Protein AF-A0A931M8P7-F1 (afdb_monomer_lite)

Secondary structure (DSSP, 8-state):
---EETTEE-SPPPPS--PPP--SS-HHHHHHHHTTTS-----GGGTT--------------

pLDDT: mean 77.95, std 15.77, range [46.5, 97.44]

Sequence (62 aa):
LRFLENGQDVGKGAPMACAMVYWGDNYLKFYEVFIEHGAVVDISNLMGEHIERDRKTLKLFQ

Foldseek 3Di:
DADDDVNHRPVDDDPPDDDDDDDDPCLVVVCVPCVVVHDDDDPVVCVPPDPDDPPPPPPDDD

Radius of gyration: 17.35 Å; chains: 1; bounding box: 29×42×35 Å

Structure (mmCIF, N/CA/C/O backbone):
data_AF-A0A931M8P7-F1
#
_entry.id   AF-A0A931M8P7-F1
#
loop_
_atom_site.group_PDB
_atom_site.id
_atom_site.type_symbol
_atom_site.label_atom_id
_atom_site.label_alt_id
_atom_site.label_comp_id
_atom_site.label_asym_id
_atom_site.label_entity_id
_atom_site.label_seq_id
_atom_site.pdbx_PDB_ins_code
_atom_site.Cartn_x
_atom_site.Cartn_y
_atom_site.Cartn_z
_atom_site.occupancy
_atom_site.B_iso_or_equiv
_atom_site.auth_seq_id
_atom_site.auth_comp_id
_atom_site.auth_asym_id
_atom_site.auth_atom_id
_atom_site.pdbx_PDB_model_num
ATOM 1 N N . LEU A 1 1 ? 11.962 -10.997 -9.213 1.00 54.06 1 LEU A N 1
ATOM 2 C CA . LEU A 1 1 ? 10.706 -11.114 -9.990 1.00 54.06 1 LEU A CA 1
ATOM 3 C C . LEU A 1 1 ? 11.059 -11.207 -11.471 1.00 54.06 1 LEU A C 1
ATOM 5 O O . LEU A 1 1 ? 11.882 -10.416 -11.914 1.00 54.06 1 LEU A O 1
ATOM 9 N N . ARG A 1 2 ? 10.515 -12.189 -12.200 1.00 57.09 2 ARG A N 1
ATOM 10 C CA . ARG A 1 2 ? 10.678 -12.338 -13.659 1.00 57.09 2 ARG A CA 1
ATOM 11 C C . ARG A 1 2 ? 9.347 -12.002 -14.324 1.00 57.09 2 ARG A C 1
ATOM 13 O O . ARG A 1 2 ? 8.314 -12.462 -13.846 1.00 57.09 2 ARG A O 1
ATOM 20 N N . PHE A 1 3 ? 9.369 -11.171 -15.360 1.00 61.00 3 PHE A N 1
ATOM 21 C CA . PHE A 1 3 ? 8.167 -10.794 -16.096 1.00 61.00 3 PHE A CA 1
ATOM 22 C C . PHE A 1 3 ? 7.933 -11.815 -17.204 1.00 61.00 3 PHE A C 1
ATOM 24 O O . PHE A 1 3 ? 8.798 -12.014 -18.053 1.00 61.00 3 PHE A O 1
ATOM 31 N N . LEU A 1 4 ? 6.790 -12.493 -17.150 1.00 71.88 4 LEU A N 1
ATOM 32 C CA . LEU A 1 4 ? 6.441 -13.534 -18.106 1.00 71.88 4 LEU A CA 1
ATOM 33 C C . LEU A 1 4 ? 5.303 -13.034 -18.994 1.00 71.88 4 LEU A C 1
ATOM 35 O O . LEU A 1 4 ? 4.222 -12.729 -18.494 1.00 71.88 4 LEU A O 1
ATOM 39 N N . GLU A 1 5 ? 5.522 -12.996 -20.306 1.00 68.25 5 GLU A N 1
ATOM 40 C CA . GLU A 1 5 ? 4.447 -12.816 -21.286 1.00 68.25 5 GLU A CA 1
ATOM 41 C C . GLU A 1 5 ? 4.009 -14.214 -21.745 1.00 68.25 5 GLU A C 1
ATOM 43 O O . GLU A 1 5 ? 4.827 -15.001 -22.220 1.00 68.25 5 GLU A O 1
ATOM 48 N N . ASN A 1 6 ? 2.735 -14.570 -21.542 1.00 81.69 6 ASN A N 1
ATOM 49 C CA . ASN A 1 6 ? 2.201 -15.913 -21.835 1.00 81.69 6 ASN A CA 1
ATOM 50 C C . ASN A 1 6 ? 3.006 -17.069 -21.197 1.00 81.69 6 ASN A C 1
ATOM 5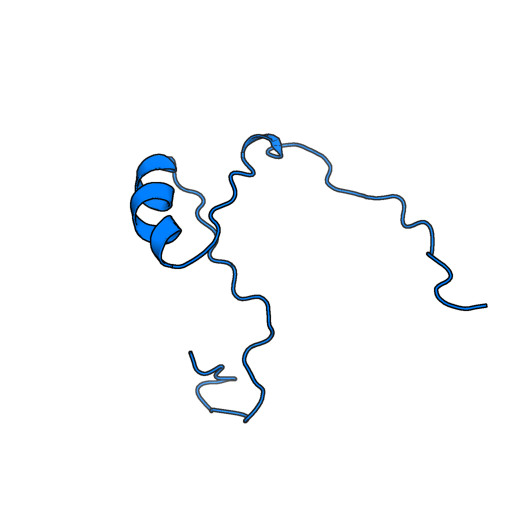2 O O . ASN A 1 6 ? 3.146 -18.142 -21.782 1.00 81.69 6 ASN A O 1
ATOM 56 N N . GLY A 1 7 ? 3.564 -16.848 -20.002 1.00 80.81 7 GLY A N 1
ATOM 57 C CA . GLY A 1 7 ? 4.363 -17.848 -19.284 1.00 80.81 7 GLY A CA 1
ATOM 58 C C . GLY A 1 7 ? 5.817 -17.988 -19.756 1.00 80.81 7 GLY A C 1
ATOM 59 O O . GLY A 1 7 ? 6.535 -18.821 -19.209 1.00 80.81 7 GLY A O 1
ATOM 60 N N . GLN A 1 8 ? 6.274 -17.181 -20.719 1.00 80.44 8 GLN A N 1
ATOM 61 C CA . GLN A 1 8 ? 7.658 -17.187 -21.200 1.00 80.44 8 GLN A CA 1
ATOM 62 C C . GLN A 1 8 ? 8.418 -15.944 -20.734 1.00 80.44 8 GLN A C 1
ATOM 64 O O . GLN A 1 8 ? 7.899 -14.828 -20.774 1.00 80.44 8 GLN A O 1
ATOM 69 N N . ASP A 1 9 ? 9.662 -16.143 -20.295 1.00 79.00 9 ASP A N 1
ATOM 70 C CA . ASP A 1 9 ? 10.585 -15.054 -19.972 1.00 79.00 9 ASP A CA 1
ATOM 71 C C . ASP A 1 9 ? 11.071 -14.430 -21.282 1.00 79.00 9 ASP A C 1
ATOM 73 O O . ASP A 1 9 ? 11.865 -15.014 -22.017 1.00 79.00 9 ASP A O 1
ATOM 77 N N . VAL A 1 10 ? 10.531 -13.259 -21.607 1.00 84.25 10 VAL A N 1
ATOM 78 C CA . VAL A 1 10 ? 10.809 -12.549 -22.864 1.00 84.25 10 VAL A CA 1
ATOM 79 C C . VAL A 1 10 ? 12.050 -11.655 -22.783 1.00 84.25 10 VAL A C 1
ATOM 81 O O . VAL A 1 10 ? 12.298 -10.865 -23.692 1.00 84.25 10 VAL A O 1
ATOM 84 N N . GLY A 1 11 ? 12.817 -11.709 -21.687 1.00 71.19 11 GLY A N 1
ATOM 85 C CA . GLY A 1 11 ? 14.025 -10.897 -21.508 1.00 71.19 11 GLY A CA 1
ATOM 86 C C . GLY A 1 11 ? 13.763 -9.394 -21.354 1.00 71.19 11 GLY A C 1
ATOM 87 O O . GLY A 1 11 ? 14.704 -8.610 -21.228 1.00 71.19 11 GLY A O 1
ATOM 88 N N . LYS A 1 12 ? 12.494 -8.970 -21.324 1.00 66.69 12 LYS A N 1
ATOM 89 C CA . LYS A 1 12 ? 12.113 -7.635 -20.872 1.00 66.69 12 LYS A CA 1
ATOM 90 C C . LYS A 1 12 ? 12.217 -7.631 -19.353 1.00 66.69 12 LYS A C 1
ATOM 92 O O . LYS A 1 12 ? 11.552 -8.419 -18.681 1.00 66.69 12 LYS A O 1
ATOM 97 N N . GLY A 1 13 ? 13.048 -6.744 -18.801 1.00 56.19 13 GLY A N 1
ATOM 98 C CA . GLY A 1 13 ? 12.963 -6.433 -17.376 1.00 56.19 13 GLY A CA 1
ATOM 99 C C . GLY A 1 13 ? 11.511 -6.095 -17.042 1.00 56.19 13 GLY A C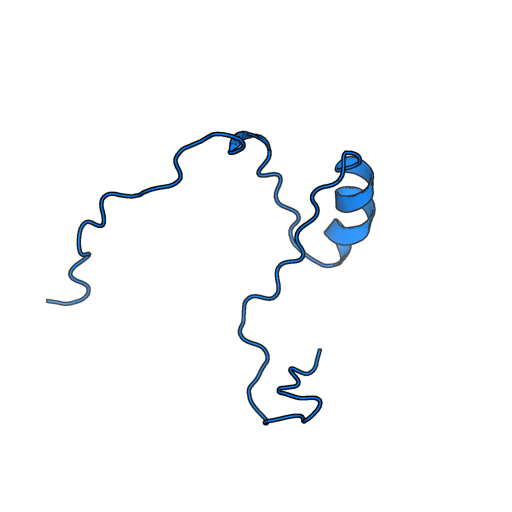 1
ATOM 100 O O . GLY A 1 13 ? 10.839 -5.455 -17.854 1.00 56.19 13 GLY A O 1
ATOM 101 N N . ALA A 1 14 ? 11.008 -6.560 -15.893 1.00 57.75 14 ALA A N 1
ATOM 102 C CA . ALA A 1 14 ? 9.671 -6.169 -15.459 1.00 57.75 14 ALA A CA 1
ATOM 103 C C . ALA A 1 14 ? 9.587 -4.637 -15.550 1.00 57.75 14 ALA A C 1
ATOM 105 O O . ALA A 1 14 ? 10.515 -3.982 -15.057 1.00 57.75 14 ALA A O 1
ATOM 106 N N . PRO A 1 15 ? 8.568 -4.061 -16.224 1.00 56.28 15 PRO A N 1
ATOM 107 C CA . PRO A 1 15 ? 8.428 -2.614 -16.262 1.00 56.28 15 PRO A CA 1
ATOM 108 C C . PRO A 1 15 ? 8.536 -2.120 -14.822 1.00 56.28 15 PRO A C 1
ATOM 110 O O . PRO A 1 15 ? 7.981 -2.745 -13.918 1.00 56.28 15 PRO A O 1
ATOM 113 N N . MET A 1 16 ? 9.339 -1.077 -14.609 1.00 54.12 16 MET A N 1
ATOM 114 C CA . MET A 1 16 ? 9.634 -0.467 -13.309 1.00 54.12 16 MET A CA 1
ATOM 115 C C . MET A 1 16 ? 8.351 0.149 -12.714 1.00 54.12 16 MET A C 1
ATOM 117 O O . MET A 1 16 ? 8.204 1.362 -12.667 1.00 54.12 16 MET A O 1
ATOM 121 N N . ALA A 1 17 ? 7.368 -0.690 -12.388 1.00 54.41 17 ALA A N 1
ATOM 122 C CA . ALA A 1 17 ? 6.002 -0.341 -12.017 1.00 54.41 17 ALA A CA 1
ATOM 123 C C . ALA A 1 17 ? 5.201 -1.610 -11.648 1.00 54.41 17 ALA A C 1
ATOM 125 O O . ALA A 1 17 ? 4.135 -1.861 -12.202 1.00 54.41 17 ALA A O 1
ATOM 126 N N . CYS A 1 18 ? 5.687 -2.449 -10.731 1.00 67.50 18 CYS A N 1
ATOM 127 C CA . CYS A 1 18 ? 4.797 -3.395 -10.052 1.00 67.50 18 CYS A CA 1
ATOM 128 C C . CYS A 1 18 ? 4.384 -2.786 -8.709 1.00 67.50 18 CYS A C 1
ATOM 130 O O . CYS A 1 18 ? 5.093 -2.915 -7.715 1.00 67.50 18 CYS A O 1
ATOM 132 N N . ALA A 1 19 ? 3.256 -2.075 -8.704 1.00 77.94 19 ALA A N 1
ATOM 133 C CA . ALA A 1 19 ? 2.564 -1.706 -7.475 1.00 77.94 19 ALA A CA 1
ATOM 134 C C . ALA A 1 19 ? 1.553 -2.804 -7.137 1.00 77.94 19 ALA A C 1
ATOM 136 O O . ALA A 1 19 ? 0.849 -3.307 -8.014 1.00 77.94 19 ALA A O 1
ATOM 137 N N . MET A 1 20 ? 1.488 -3.179 -5.865 1.00 84.56 20 MET A N 1
ATOM 138 C CA . MET A 1 20 ? 0.431 -4.038 -5.350 1.00 84.56 20 MET A CA 1
ATOM 139 C C . MET A 1 20 ? -0.725 -3.150 -4.905 1.00 84.56 20 MET A C 1
ATOM 141 O O . MET A 1 20 ? -0.513 -2.213 -4.140 1.00 84.56 20 MET A O 1
ATOM 145 N N . VAL A 1 21 ? -1.931 -3.430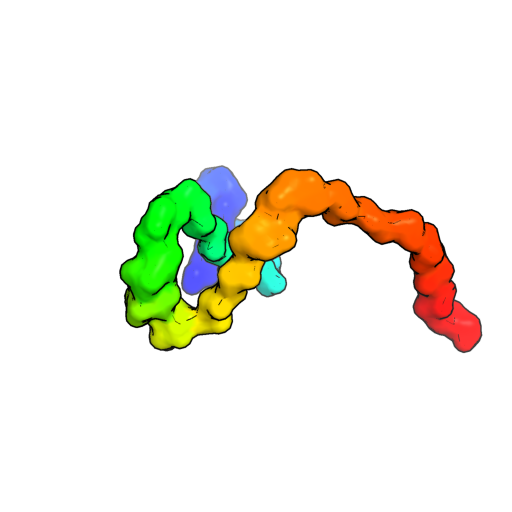 -5.394 1.00 88.50 21 VAL A N 1
ATOM 146 C CA . VAL A 1 21 ? -3.133 -2.674 -5.025 1.00 88.50 21 VAL A CA 1
ATOM 147 C C . VAL A 1 21 ? -3.947 -3.507 -4.045 1.00 88.50 21 VAL A C 1
ATOM 149 O O . VAL A 1 21 ? -4.246 -4.668 -4.320 1.00 88.50 21 VAL A O 1
ATOM 152 N N . TYR A 1 22 ? -4.303 -2.909 -2.912 1.00 92.00 22 TYR A N 1
ATOM 153 C CA . TYR A 1 22 ? -5.170 -3.501 -1.900 1.00 92.00 22 TYR A CA 1
ATOM 154 C C . TYR A 1 22 ? -6.462 -2.687 -1.803 1.00 92.00 22 TYR A C 1
ATOM 156 O O . TYR A 1 22 ? -6.418 -1.479 -1.600 1.00 92.00 22 TYR A O 1
ATOM 164 N N . TRP A 1 23 ? -7.604 -3.352 -1.974 1.00 88.25 23 TRP A N 1
ATOM 165 C CA . TRP A 1 23 ? -8.952 -2.757 -1.961 1.00 88.25 23 TRP A CA 1
ATOM 166 C C . TRP A 1 23 ? -9.826 -3.306 -0.822 1.00 88.25 23 TRP A C 1
ATOM 168 O O . TRP A 1 23 ? -11.051 -3.224 -0.878 1.00 88.25 23 TRP A O 1
ATOM 178 N N . GLY A 1 24 ? -9.206 -3.938 0.177 1.00 89.94 24 GLY A N 1
ATOM 179 C CA . GLY A 1 24 ? -9.902 -4.415 1.367 1.00 89.94 24 GLY A CA 1
ATOM 180 C C . GLY A 1 24 ? -10.015 -3.340 2.447 1.00 89.94 24 GLY A C 1
ATOM 181 O O . GLY A 1 24 ? -9.428 -2.265 2.368 1.00 89.94 24 GLY A O 1
ATOM 182 N N . ASP A 1 25 ? -10.754 -3.671 3.492 1.00 92.56 25 ASP A N 1
ATOM 183 C CA . ASP A 1 25 ? -11.056 -2.842 4.657 1.00 92.56 25 ASP A CA 1
ATOM 184 C C . ASP A 1 25 ? -9.956 -2.860 5.734 1.00 92.56 25 ASP A C 1
ATOM 186 O O . ASP A 1 25 ? -9.955 -2.026 6.638 1.00 92.56 25 ASP A O 1
ATOM 190 N N . ASN A 1 26 ? -8.974 -3.762 5.633 1.00 94.25 26 ASN A N 1
ATOM 191 C CA . ASN A 1 26 ? -7.884 -3.886 6.602 1.00 94.25 26 ASN A CA 1
ATOM 192 C C . ASN A 1 26 ? -6.561 -3.298 6.083 1.00 94.25 26 ASN A C 1
ATOM 194 O O . ASN A 1 26 ? -5.560 -4.000 5.913 1.00 94.25 26 ASN A O 1
ATOM 198 N N . TYR A 1 27 ? -6.566 -1.984 5.838 1.00 93.56 27 TYR A N 1
ATOM 199 C CA . TYR A 1 27 ? -5.375 -1.236 5.420 1.00 93.56 27 TYR A CA 1
ATOM 200 C C . TYR A 1 27 ? -4.211 -1.389 6.410 1.00 93.56 27 TYR A C 1
ATOM 202 O O . TYR A 1 27 ? -3.074 -1.577 5.986 1.00 93.56 27 TYR A O 1
ATOM 210 N N . LEU A 1 28 ? -4.485 -1.361 7.720 1.00 95.75 28 LEU A N 1
ATOM 211 C CA . LEU A 1 28 ? -3.447 -1.446 8.753 1.00 95.75 28 LEU A CA 1
ATOM 212 C C . LEU A 1 28 ? -2.620 -2.725 8.620 1.00 95.75 28 LEU A C 1
ATOM 214 O O . LEU A 1 28 ? -1.396 -2.659 8.584 1.00 95.75 28 LEU A O 1
ATOM 218 N N . LYS A 1 29 ? -3.276 -3.877 8.442 1.00 96.44 29 LYS A N 1
ATOM 219 C CA . LYS A 1 29 ? -2.578 -5.150 8.243 1.00 96.44 29 LYS A CA 1
ATOM 220 C C . LYS A 1 29 ? -1.780 -5.180 6.941 1.00 96.44 29 LYS A C 1
ATOM 222 O O . LYS A 1 29 ? -0.704 -5.768 6.900 1.00 96.44 29 LYS A O 1
ATOM 227 N N . PHE A 1 30 ? -2.292 -4.564 5.874 1.00 94.81 30 PHE A N 1
ATOM 228 C CA . PHE A 1 30 ? -1.542 -4.435 4.624 1.00 94.81 30 PHE A CA 1
ATOM 229 C C . PHE A 1 30 ? -0.279 -3.586 4.824 1.00 94.81 30 PHE A C 1
ATOM 231 O O . PHE A 1 30 ? 0.808 -4.003 4.434 1.00 94.81 30 PHE A O 1
ATOM 238 N N . TYR A 1 31 ? -0.404 -2.435 5.487 1.00 95.81 31 TYR A N 1
ATOM 239 C CA . TYR A 1 31 ? 0.726 -1.575 5.823 1.00 95.81 31 TYR A CA 1
ATOM 240 C C . TYR A 1 31 ? 1.771 -2.315 6.666 1.00 95.81 31 TYR A C 1
ATOM 242 O O . TYR A 1 31 ? 2.933 -2.359 6.275 1.00 95.81 31 TYR A O 1
ATOM 250 N N . GLU A 1 32 ? 1.357 -2.945 7.769 1.00 97.44 32 GLU A N 1
ATOM 251 C CA . GLU A 1 32 ? 2.246 -3.681 8.678 1.00 97.44 32 GLU A CA 1
ATOM 252 C C . GLU A 1 32 ? 3.058 -4.766 7.962 1.00 97.44 32 GLU A C 1
ATOM 254 O O . GLU A 1 32 ? 4.240 -4.919 8.244 1.00 97.44 32 GLU A O 1
ATOM 259 N N . VAL A 1 33 ? 2.446 -5.492 7.021 1.00 95.56 33 VAL A N 1
ATOM 260 C CA . VAL A 1 33 ? 3.101 -6.595 6.300 1.00 95.56 33 VAL A CA 1
ATOM 261 C C . VAL A 1 33 ? 3.999 -6.103 5.164 1.00 95.56 33 VAL A C 1
ATOM 263 O O . VAL A 1 33 ? 5.040 -6.698 4.908 1.00 95.56 33 VAL A O 1
ATOM 266 N N . PHE A 1 34 ? 3.606 -5.054 4.436 1.00 93.69 34 PHE A N 1
ATOM 267 C CA . PHE A 1 34 ? 4.280 -4.684 3.185 1.00 93.69 34 PHE A CA 1
ATOM 268 C C . PHE A 1 34 ? 5.235 -3.495 3.299 1.00 93.69 34 PHE A C 1
ATOM 270 O O . PHE A 1 34 ? 6.047 -3.304 2.390 1.00 93.69 34 PHE A O 1
ATOM 277 N N . ILE A 1 35 ? 5.213 -2.738 4.402 1.00 95.19 35 ILE A N 1
ATOM 278 C CA . ILE A 1 35 ? 6.127 -1.602 4.612 1.00 95.19 35 ILE A CA 1
ATOM 279 C C . ILE A 1 35 ? 7.604 -2.021 4.631 1.00 95.19 35 ILE A C 1
ATOM 281 O O . ILE A 1 35 ? 8.481 -1.272 4.209 1.00 95.19 35 ILE A O 1
ATOM 285 N N . GLU A 1 36 ? 7.889 -3.249 5.058 1.00 94.44 36 GLU A N 1
ATOM 286 C CA . GLU A 1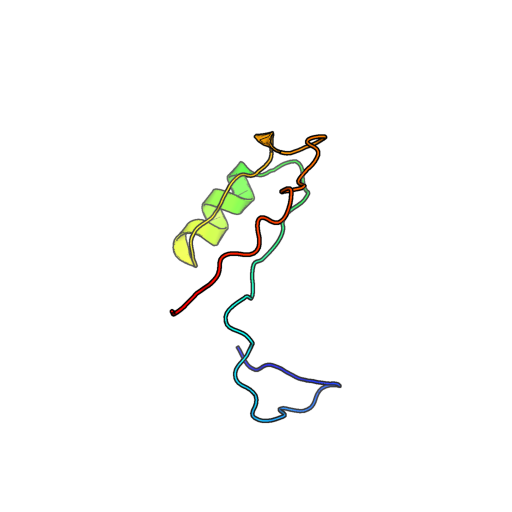 36 ? 9.230 -3.843 5.047 1.00 94.44 36 GLU A CA 1
ATOM 287 C C . GLU A 1 36 ? 9.721 -4.230 3.639 1.00 94.44 36 GLU A C 1
ATOM 289 O O . GLU A 1 36 ? 10.917 -4.441 3.431 1.00 94.44 36 GLU A O 1
ATOM 294 N N . HIS A 1 37 ? 8.826 -4.284 2.649 1.00 89.44 37 HIS A N 1
ATOM 295 C CA . HIS A 1 37 ? 9.139 -4.656 1.266 1.00 89.44 37 HIS A CA 1
ATOM 296 C C . HIS A 1 37 ? 9.109 -3.472 0.289 1.00 89.44 37 HIS A C 1
ATOM 298 O O . HIS A 1 37 ? 9.613 -3.589 -0.831 1.00 89.44 37 HIS A O 1
ATOM 304 N N . GLY A 1 38 ? 8.538 -2.334 0.686 1.00 88.81 38 GLY A N 1
ATOM 305 C CA . GLY A 1 38 ? 8.458 -1.133 -0.137 1.00 88.81 38 GLY A CA 1
ATOM 306 C C . GLY A 1 38 ? 7.562 -0.056 0.470 1.00 88.81 38 GLY A C 1
ATOM 307 O O . GLY A 1 38 ? 6.968 -0.232 1.528 1.00 88.81 38 GLY A O 1
ATOM 308 N N . ALA A 1 39 ? 7.455 1.083 -0.216 1.00 91.38 39 ALA A N 1
ATOM 309 C CA . ALA A 1 39 ? 6.569 2.156 0.220 1.00 91.38 39 ALA A CA 1
ATOM 310 C C . ALA A 1 39 ? 5.097 1.733 0.094 1.00 91.38 39 ALA A C 1
ATOM 312 O O . ALA A 1 39 ? 4.645 1.350 -0.986 1.00 91.38 39 ALA A O 1
ATOM 313 N N . VAL A 1 40 ? 4.348 1.861 1.190 1.00 93.56 40 VAL A N 1
ATOM 314 C CA . VAL A 1 40 ? 2.891 1.703 1.214 1.00 93.56 40 VAL A CA 1
ATOM 315 C C . VAL A 1 40 ? 2.262 3.093 1.207 1.00 93.56 40 VAL A C 1
ATOM 317 O O . VAL A 1 40 ? 2.607 3.935 2.034 1.00 93.56 40 VAL A O 1
ATOM 320 N N . VAL A 1 41 ? 1.362 3.341 0.255 1.00 92.44 41 VAL A N 1
ATOM 321 C CA . VAL A 1 41 ? 0.697 4.637 0.069 1.00 92.44 41 VAL A CA 1
ATOM 322 C C . VAL A 1 41 ? -0.804 4.448 0.242 1.00 92.44 41 VAL A C 1
ATOM 324 O O . VAL A 1 41 ? -1.421 3.706 -0.521 1.00 92.44 41 VAL A O 1
ATOM 327 N N . ASP A 1 42 ? -1.384 5.128 1.230 1.00 92.38 42 ASP A N 1
ATOM 328 C CA . ASP A 1 42 ? -2.835 5.242 1.360 1.00 92.38 42 ASP A CA 1
ATOM 329 C C . ASP A 1 42 ? -3.364 6.288 0.369 1.00 92.38 42 ASP A C 1
ATOM 331 O O . ASP A 1 42 ? -2.909 7.432 0.355 1.00 92.38 42 ASP A O 1
ATOM 335 N N . ILE A 1 43 ? -4.314 5.874 -0.467 1.00 91.19 43 ILE A N 1
ATOM 336 C CA . ILE A 1 43 ? -5.002 6.723 -1.448 1.00 91.19 43 ILE A CA 1
ATOM 337 C C . ILE A 1 43 ? -6.508 6.808 -1.172 1.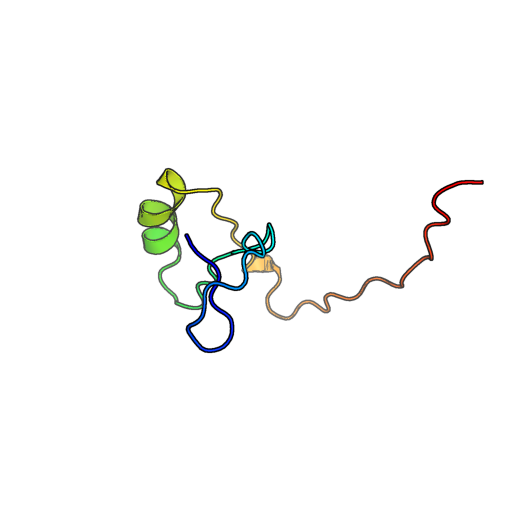00 91.19 43 ILE A C 1
ATOM 339 O O . ILE A 1 43 ? -7.274 7.222 -2.040 1.00 91.19 43 ILE A O 1
ATOM 343 N N . SER A 1 44 ? -6.956 6.409 0.023 1.00 90.38 44 SER A N 1
ATOM 344 C CA . SER A 1 44 ? -8.373 6.393 0.409 1.00 90.38 44 SER A CA 1
ATOM 345 C C . SER A 1 44 ? -9.032 7.767 0.283 1.00 90.38 44 SER A C 1
ATOM 347 O O . SER A 1 44 ? -10.211 7.870 -0.045 1.00 90.38 44 SER A O 1
ATOM 349 N N . ASN A 1 45 ? -8.256 8.834 0.469 1.00 89.62 45 ASN A N 1
ATOM 350 C CA . ASN A 1 45 ? -8.687 10.216 0.280 1.00 89.62 45 ASN A CA 1
ATOM 351 C C . ASN A 1 45 ? -9.029 10.577 -1.180 1.00 89.62 45 ASN A C 1
ATOM 353 O O . ASN A 1 45 ? -9.539 11.665 -1.415 1.00 89.62 45 ASN A O 1
ATOM 357 N N . LEU A 1 46 ? -8.722 9.709 -2.149 1.00 89.56 46 LEU A N 1
ATOM 358 C CA . LEU A 1 46 ? -9.037 9.891 -3.570 1.00 89.56 46 LEU A CA 1
ATOM 359 C C . LEU A 1 46 ? -10.304 9.135 -4.001 1.00 89.56 46 LEU A C 1
ATOM 361 O O . LEU A 1 46 ? -10.683 9.186 -5.171 1.00 89.56 46 LEU A O 1
ATOM 365 N N . MET A 1 47 ? -10.963 8.403 -3.097 1.00 87.44 47 MET A N 1
ATOM 366 C CA . MET A 1 47 ? -12.191 7.683 -3.432 1.00 87.44 47 MET A CA 1
ATOM 367 C C . MET A 1 47 ? -13.314 8.659 -3.801 1.00 87.44 47 MET A C 1
ATOM 369 O O . MET A 1 47 ? -13.727 9.478 -2.987 1.00 87.44 47 MET A O 1
ATOM 373 N N . GLY A 1 48 ? -13.831 8.539 -5.026 1.00 87.25 48 GLY A N 1
ATOM 374 C CA . GLY A 1 48 ? -14.879 9.420 -5.555 1.00 87.25 48 GLY A CA 1
ATOM 375 C C . GLY A 1 48 ? -14.362 10.724 -6.168 1.00 87.25 48 GLY A C 1
ATOM 376 O O . GLY A 1 48 ? -15.146 11.455 -6.769 1.00 87.25 48 GLY A O 1
ATOM 377 N N . GLU A 1 49 ? -13.057 10.989 -6.085 1.00 88.62 49 GLU A N 1
ATOM 378 C CA . GLU A 1 49 ? -12.444 12.151 -6.718 1.00 88.62 49 GLU A CA 1
ATOM 379 C C . GLU A 1 49 ? -12.297 11.943 -8.229 1.00 88.62 49 GLU A C 1
ATOM 381 O O . GLU A 1 49 ? -11.921 10.871 -8.713 1.00 88.62 49 GLU A O 1
ATOM 386 N N . HIS A 1 50 ? -12.553 13.001 -8.997 1.00 84.56 50 HIS A N 1
ATOM 387 C CA . HIS A 1 50 ? -12.307 13.000 -10.432 1.00 84.56 50 HIS A CA 1
ATOM 388 C C . HIS A 1 50 ? -10.815 13.234 -10.700 1.00 84.56 50 HIS A C 1
ATOM 390 O O . HIS A 1 50 ? -10.325 14.365 -10.691 1.00 84.56 50 HIS A O 1
ATOM 396 N N . ILE A 1 51 ? -10.073 12.147 -10.920 1.00 78.50 51 ILE A N 1
ATOM 397 C CA . ILE A 1 51 ? -8.639 12.188 -11.223 1.00 78.50 51 ILE A CA 1
ATOM 398 C C . ILE A 1 51 ? -8.453 12.506 -12.712 1.00 78.50 51 ILE A C 1
ATOM 400 O O . ILE A 1 51 ? -8.181 11.630 -13.530 1.00 78.50 51 ILE A O 1
ATOM 404 N N . GLU A 1 52 ? -8.582 13.778 -13.078 1.00 73.50 52 GLU A N 1
ATOM 405 C CA . GLU A 1 52 ? -8.246 14.252 -14.418 1.00 73.50 52 GLU A CA 1
ATOM 406 C C . GLU A 1 52 ? -7.406 15.527 -14.316 1.00 73.50 52 GLU A C 1
ATOM 408 O O . GLU A 1 52 ? -7.723 16.461 -13.581 1.00 73.50 52 GLU A O 1
ATOM 413 N N . ARG A 1 53 ? -6.283 15.567 -15.039 1.00 60.91 53 ARG A N 1
ATOM 414 C CA . ARG A 1 53 ? -5.579 16.822 -15.303 1.00 60.91 53 ARG A CA 1
ATOM 415 C C . ARG A 1 53 ? -5.940 17.236 -16.712 1.00 60.91 53 ARG A C 1
ATOM 417 O O . ARG A 1 53 ? -5.659 16.485 -17.645 1.00 60.91 53 ARG A O 1
ATOM 424 N N . ASP A 1 54 ? -6.443 18.456 -16.855 1.00 62.31 54 ASP A N 1
ATOM 425 C CA . ASP A 1 54 ? -6.337 19.208 -18.099 1.00 62.31 54 ASP A CA 1
ATOM 426 C C . ASP A 1 54 ? -4.861 19.132 -18.533 1.00 62.31 54 ASP A C 1
ATOM 428 O O . ASP A 1 54 ? -3.965 19.675 -17.870 1.00 62.31 54 ASP A O 1
ATOM 432 N N . ARG A 1 55 ? -4.563 18.295 -19.536 1.00 58.66 55 ARG A N 1
ATOM 433 C CA . ARG A 1 55 ? -3.191 18.015 -19.970 1.00 58.66 55 ARG A CA 1
ATOM 434 C C . ARG A 1 55 ? -2.662 19.282 -20.632 1.00 58.66 55 ARG A C 1
ATOM 436 O O . ARG A 1 55 ? -2.704 19.424 -21.849 1.00 58.66 55 ARG A O 1
ATOM 443 N N . LYS A 1 56 ? -2.096 20.198 -19.844 1.00 59.84 56 LYS A N 1
ATOM 444 C CA . LYS A 1 56 ? -1.180 21.197 -20.390 1.00 59.84 56 LYS A CA 1
ATOM 445 C C . LYS A 1 56 ? -0.005 20.425 -20.969 1.00 59.84 56 LYS A C 1
ATOM 447 O O . LYS A 1 56 ? 0.778 19.844 -20.221 1.00 59.84 56 LYS A O 1
ATOM 452 N N . THR A 1 57 ? 0.074 20.375 -22.296 1.00 57.56 57 THR A N 1
ATOM 453 C CA . THR A 1 57 ? 1.210 19.827 -23.035 1.00 57.56 57 THR A CA 1
ATOM 454 C C . THR A 1 57 ? 2.471 20.514 -22.529 1.00 57.56 57 THR A C 1
ATOM 456 O O . THR A 1 57 ? 2.757 21.657 -22.887 1.00 57.56 57 THR A O 1
ATOM 459 N N . LEU A 1 58 ? 3.204 19.846 -21.642 1.00 58.16 58 LEU A N 1
ATOM 460 C CA . LEU A 1 58 ? 4.507 20.311 -21.205 1.00 58.16 58 LEU A CA 1
ATOM 461 C C . LEU A 1 58 ? 5.422 20.177 -22.419 1.00 58.16 58 LEU A C 1
ATOM 463 O O . LEU 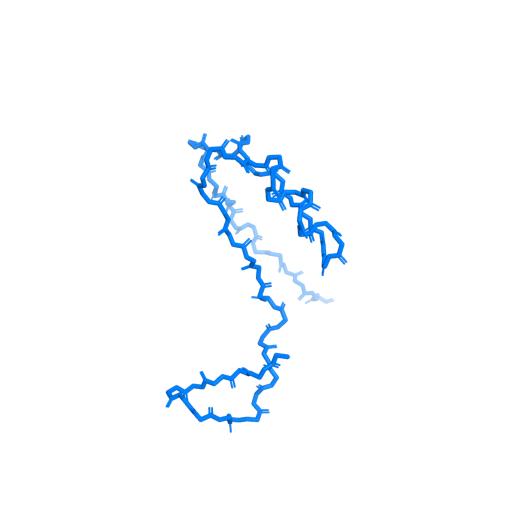A 1 58 ? 5.781 19.068 -22.812 1.00 58.16 58 LEU A O 1
ATOM 467 N N . LYS A 1 59 ? 5.746 21.309 -23.053 1.00 54.38 59 LYS A N 1
ATOM 468 C CA . LYS A 1 59 ? 6.807 21.370 -24.056 1.00 54.38 59 LYS A CA 1
ATOM 469 C C . LYS A 1 59 ? 8.122 21.123 -23.327 1.00 54.38 59 LYS A C 1
ATOM 471 O O . LYS A 1 59 ? 8.713 22.043 -22.772 1.00 54.38 59 LYS A O 1
ATOM 476 N N . LEU A 1 60 ? 8.524 19.862 -23.252 1.00 46.50 60 LEU A N 1
ATOM 477 C CA . LEU A 1 60 ? 9.854 19.492 -22.802 1.00 46.50 60 LEU A CA 1
ATOM 478 C C . LEU A 1 60 ? 10.810 19.682 -23.982 1.00 46.50 60 LEU A C 1
ATOM 480 O O . LEU A 1 60 ? 10.661 19.021 -25.007 1.00 46.50 60 LEU A O 1
ATOM 484 N N . PHE A 1 61 ? 11.762 20.593 -23.768 1.00 55.25 61 PHE A N 1
ATOM 485 C CA . PHE A 1 61 ? 12.870 21.006 -24.637 1.00 55.25 61 PHE A CA 1
ATOM 486 C C . PHE A 1 61 ? 12.487 21.921 -25.812 1.00 55.25 61 PHE A C 1
ATOM 488 O O . PHE A 1 61 ? 11.971 21.486 -26.841 1.00 55.25 61 PHE A O 1
ATOM 495 N N . GLN A 1 62 ? 12.780 23.211 -25.621 1.00 47.34 62 GLN A N 1
ATOM 496 C CA . GLN A 1 62 ? 13.068 24.177 -26.680 1.00 47.34 62 GLN A CA 1
ATOM 497 C C . GLN A 1 62 ? 14.579 24.404 -26.716 1.00 47.34 62 GLN A C 1
ATOM 499 O O . GLN A 1 62 ? 15.176 24.380 -25.613 1.00 47.34 62 GLN A O 1
#